Protein AF-D5A8R0-F1 (afdb_monomer_lite)

Organism: Picea sitchensis (NCBI:txid3332)

Foldseek 3Di:
DDPVVVVVVVVVVVVVVVVVVVVVVVVVVLLVPADCAPVNLNVVLAVDWAWDDDDQWIWIDRAQAFIWIDRPPDIWTQATFPHAPPRNQKTKGDQTPDDDVDHHAIEIEGEDADPDFHWDDKDCPDVNYIYTYTHDNSRDDPVVVVVVVVVVVVVVVVVVVVVVD

pLDDT: mean 92.34, std 8.01, range [51.12, 98.5]

Radius of gyration: 24.06 Å; chains: 1; bounding box: 74×45×72 Å

Sequence (165 aa):
MSDAAHVRKDYNDLSRKLSKMQSRISTLENKMKQDYGNEGEFYSFYDQCFEHKENKYIYKICPYKQASQVEGHSTTNLGRWDGFKDSYKIMEFSNGDRCWNGPDRSLKIRLRCGLKNEFDDVDEPSRCEYIASLLTPAFCREERLQELQKRLDSLNQEIQTHDEL

InterPro domains:
  IPR009011 Mannose-6-phosphate receptor binding domain superfamily [G3DSA:2.70.130.10] (42-140)
  IPR009011 Mannose-6-phosphate receptor binding domain superfamily [SSF50911] (47-140)
  IPR036607 Glucosidase 2 subunit beta-like [PF13015] (8-165)
  IPR039794 Glucosidase II beta subunit-like [PTHR12630] (6-164)
  IPR044865 MRH domain [PS51914] (47-142)

Secondary structure (DSSP, 8-state):
--HHHHHHHHHHHHHHHHHHHHHHHHHHHHHHTS---SSSTTGGGTT--EEEEETTEEEEEETTTEEEEEETTEEEEEEEEEEEETTTTEEEEES-SPPTTSPSPEEEEEEEE-SS-EEEEEEEEETTEEEEEEEEGGG--HHHHHHHHHHHHHHHHHHHHHHT-

Structure (mmCIF, N/CA/C/O backbone):
data_AF-D5A8R0-F1
#
_entry.id   AF-D5A8R0-F1
#
loop_
_atom_site.group_PDB
_atom_site.id
_atom_site.type_symbol
_atom_site.label_atom_id
_atom_site.label_alt_id
_atom_site.label_comp_id
_atom_site.label_asym_id
_atom_site.label_entity_id
_atom_site.label_seq_id
_atom_site.pdbx_PDB_ins_code
_atom_site.Cartn_x
_atom_site.Cartn_y
_atom_site.Cartn_z
_atom_site.occupancy
_atom_site.B_iso_or_equiv
_atom_site.auth_seq_id
_atom_site.auth_comp_id
_atom_site.auth_asym_id
_atom_site.auth_atom_id
_atom_site.pdbx_PDB_model_num
ATOM 1 N N . MET A 1 1 ? 26.514 -19.968 -42.572 1.00 56.34 1 MET A N 1
ATOM 2 C CA . MET A 1 1 ? 26.720 -18.742 -41.762 1.00 56.34 1 MET A CA 1
ATOM 3 C C . MET A 1 1 ? 28.110 -18.837 -41.149 1.00 56.34 1 MET A C 1
ATOM 5 O O . MET A 1 1 ? 28.483 -19.942 -40.798 1.00 56.34 1 MET A O 1
ATOM 9 N N . SER A 1 2 ? 28.889 -17.752 -41.093 1.00 73.62 2 SER A N 1
ATOM 10 C CA . SER A 1 2 ? 30.252 -17.769 -40.522 1.00 73.62 2 SER A CA 1
ATOM 11 C C . SER A 1 2 ? 30.218 -18.138 -39.032 1.00 73.62 2 SER A C 1
ATOM 13 O O . SER A 1 2 ? 29.352 -17.634 -38.316 1.00 73.62 2 SER A O 1
ATOM 15 N N . ASP A 1 3 ? 31.163 -18.953 -38.559 1.00 79.56 3 ASP A N 1
ATOM 16 C CA . ASP A 1 3 ? 31.300 -19.340 -37.142 1.00 79.56 3 ASP A CA 1
ATOM 17 C C . ASP A 1 3 ? 31.315 -18.123 -36.202 1.00 79.56 3 ASP A C 1
ATOM 19 O O . ASP A 1 3 ? 30.723 -18.140 -35.124 1.00 79.56 3 ASP A O 1
ATOM 23 N N . ALA A 1 4 ? 31.880 -16.999 -36.656 1.00 84.62 4 ALA A N 1
ATOM 24 C CA . ALA A 1 4 ? 31.889 -15.743 -35.910 1.00 84.62 4 ALA A CA 1
ATOM 25 C C . ALA A 1 4 ? 30.481 -15.149 -35.696 1.00 84.62 4 ALA A C 1
ATOM 27 O O . ALA A 1 4 ? 30.229 -14.503 -34.677 1.00 84.62 4 ALA A O 1
ATOM 28 N N . ALA A 1 5 ? 29.549 -15.358 -36.631 1.00 88.19 5 ALA A N 1
ATOM 29 C CA . ALA A 1 5 ? 28.160 -14.923 -36.481 1.00 88.19 5 ALA A CA 1
ATOM 30 C C . ALA A 1 5 ? 27.396 -15.800 -35.477 1.00 88.19 5 ALA A C 1
ATOM 32 O O . ALA A 1 5 ? 26.582 -15.277 -34.715 1.00 88.19 5 ALA A O 1
ATOM 33 N N . HIS A 1 6 ? 27.690 -17.104 -35.437 1.00 87.50 6 HIS A N 1
ATOM 34 C CA . HIS A 1 6 ? 27.113 -18.029 -34.460 1.00 87.50 6 HIS A CA 1
ATOM 35 C C . HIS A 1 6 ? 27.576 -17.689 -33.038 1.00 87.50 6 HIS A C 1
ATOM 37 O O . HIS A 1 6 ? 26.751 -17.462 -32.158 1.00 87.50 6 HIS A O 1
ATOM 43 N N . VAL A 1 7 ? 28.887 -17.519 -32.836 1.00 92.56 7 VAL A N 1
ATOM 44 C CA . VAL A 1 7 ? 29.467 -17.176 -31.525 1.00 92.56 7 VAL A CA 1
ATOM 45 C C . VAL A 1 7 ? 28.925 -15.848 -30.985 1.00 92.56 7 VAL A C 1
ATOM 47 O O . VAL A 1 7 ? 28.598 -15.743 -29.805 1.00 92.56 7 VAL A O 1
ATOM 50 N N . ARG A 1 8 ? 28.764 -14.824 -31.838 1.00 92.94 8 ARG A N 1
ATOM 51 C CA . ARG A 1 8 ? 28.160 -13.539 -31.430 1.00 92.94 8 ARG A CA 1
ATOM 52 C C . ARG A 1 8 ? 26.707 -13.692 -30.992 1.00 92.94 8 ARG A C 1
ATOM 54 O O . ARG A 1 8 ? 26.289 -13.037 -30.038 1.00 92.94 8 ARG A O 1
ATOM 61 N N . LYS A 1 9 ? 25.932 -14.525 -31.690 1.00 95.88 9 LYS A N 1
ATOM 62 C CA . LYS A 1 9 ? 24.540 -14.803 -31.327 1.00 95.88 9 LYS A CA 1
ATOM 63 C C . LYS A 1 9 ? 24.469 -15.487 -29.961 1.00 95.88 9 LYS A C 1
ATOM 65 O O . LYS A 1 9 ? 23.750 -14.996 -29.095 1.00 95.88 9 LYS A O 1
ATOM 70 N N . ASP A 1 10 ? 25.273 -16.525 -29.749 1.00 95.25 10 ASP A N 1
ATOM 71 C CA . ASP A 1 10 ? 25.312 -17.261 -28.480 1.00 95.25 10 ASP A CA 1
ATOM 72 C C . ASP A 1 10 ? 25.739 -16.366 -27.313 1.00 95.25 10 ASP A C 1
ATOM 74 O O . ASP A 1 10 ? 25.109 -16.382 -26.255 1.00 95.25 10 ASP A O 1
ATOM 78 N N . TYR A 1 11 ? 26.762 -15.529 -27.515 1.00 95.81 11 TYR A N 1
ATOM 79 C CA . TYR A 1 11 ? 27.189 -14.543 -26.522 1.00 95.81 11 TYR A CA 1
ATOM 80 C C . TYR A 1 11 ? 26.053 -13.584 -26.148 1.00 95.81 11 TYR A C 1
ATOM 82 O O . TYR A 1 11 ? 25.783 -13.373 -24.965 1.00 95.81 11 TYR A O 1
ATOM 90 N N . ASN A 1 12 ? 25.351 -13.031 -27.142 1.00 96.62 12 ASN A N 1
ATOM 91 C CA . ASN A 1 12 ? 24.230 -12.121 -26.903 1.00 96.62 12 ASN A CA 1
ATOM 92 C C . ASN A 1 12 ? 23.082 -12.813 -26.155 1.00 96.62 12 ASN A C 1
ATOM 94 O O . ASN A 1 12 ? 22.493 -12.225 -25.246 1.00 96.62 12 ASN A O 1
ATOM 98 N N . ASP A 1 13 ? 22.776 -14.063 -26.500 1.00 97.25 13 ASP A N 1
ATOM 99 C CA . ASP A 1 13 ? 21.721 -14.837 -25.847 1.00 97.25 13 ASP A CA 1
ATOM 100 C C . ASP A 1 13 ? 22.084 -15.187 -24.396 1.00 97.25 13 ASP A C 1
ATOM 102 O O . ASP A 1 13 ? 21.247 -15.047 -23.497 1.00 97.25 13 ASP A O 1
ATOM 106 N N . LEU A 1 14 ? 23.335 -15.573 -24.129 1.00 96.81 14 LEU A N 1
ATOM 107 C CA . LEU A 1 14 ? 23.838 -15.804 -22.771 1.00 96.81 14 LEU A CA 1
ATOM 108 C C . LEU A 1 14 ? 23.880 -14.511 -21.949 1.00 96.81 14 LEU A C 1
ATOM 110 O O . LEU A 1 14 ? 23.449 -14.514 -20.797 1.00 96.81 14 LEU A O 1
ATOM 114 N N . SER A 1 15 ? 24.310 -13.397 -22.542 1.00 97.19 15 SER A N 1
ATOM 115 C CA . SER A 1 15 ? 24.330 -12.083 -21.889 1.00 97.19 15 SER A CA 1
ATOM 116 C C . SER A 1 15 ? 22.922 -11.636 -21.471 1.00 97.19 15 SER A C 1
ATOM 118 O O . SER A 1 15 ? 22.706 -11.236 -20.324 1.00 97.19 15 SER A O 1
ATOM 120 N N . ARG A 1 16 ? 21.919 -11.812 -22.345 1.00 97.38 16 ARG A N 1
ATOM 121 C CA . ARG A 1 16 ? 20.503 -11.556 -22.018 1.00 97.38 16 ARG A CA 1
ATOM 122 C C . ARG A 1 16 ? 20.000 -12.444 -20.881 1.00 97.38 16 ARG A C 1
ATOM 124 O O . ARG A 1 16 ? 19.309 -11.958 -19.985 1.00 97.38 16 ARG A O 1
ATOM 131 N N . LYS A 1 17 ? 20.337 -13.740 -20.896 1.00 97.62 17 LYS A N 1
ATOM 132 C CA . LYS A 1 17 ? 19.970 -14.676 -19.817 1.00 97.62 17 LYS A CA 1
ATOM 133 C C . LYS A 1 17 ? 20.592 -14.262 -18.485 1.00 97.62 17 LYS A C 1
ATOM 135 O O . LYS A 1 17 ? 19.886 -14.255 -17.480 1.00 97.62 17 LYS A O 1
ATOM 140 N N . LEU A 1 18 ? 21.867 -13.879 -18.487 1.00 97.62 18 LEU A N 1
ATOM 141 C CA . LEU A 1 18 ? 22.588 -13.429 -17.299 1.00 97.62 18 LEU A CA 1
ATOM 142 C C . LEU A 1 18 ? 21.968 -12.152 -16.719 1.00 97.62 18 LEU A C 1
ATOM 144 O O . LEU A 1 18 ? 21.647 -12.125 -15.534 1.00 97.62 18 LEU A O 1
ATOM 148 N N . SER A 1 19 ? 21.680 -11.153 -17.558 1.00 97.19 19 SER A N 1
ATOM 149 C CA . SER A 1 19 ? 20.982 -9.930 -17.137 1.00 97.19 19 SER A CA 1
ATOM 150 C C . SER A 1 19 ? 19.606 -10.230 -16.523 1.00 97.19 19 SER A C 1
ATOM 152 O O . SER A 1 19 ? 19.253 -9.684 -15.477 1.00 97.19 19 SER A O 1
ATOM 154 N N . LYS A 1 20 ? 18.849 -11.173 -17.105 1.00 97.38 20 LYS A N 1
ATOM 155 C CA . LYS A 1 20 ? 17.555 -11.617 -16.559 1.00 97.38 20 LYS A CA 1
ATOM 156 C C . LYS A 1 20 ? 17.691 -12.358 -15.224 1.00 97.38 20 LYS A C 1
ATOM 158 O O . LYS A 1 20 ? 16.813 -12.249 -14.374 1.00 97.38 20 LYS A O 1
ATOM 163 N N . MET A 1 21 ? 18.745 -13.148 -15.030 1.00 97.31 21 MET A N 1
ATOM 164 C CA . MET A 1 21 ? 18.996 -13.812 -13.746 1.00 97.31 21 MET A CA 1
ATOM 165 C C . MET A 1 21 ? 19.391 -12.799 -12.671 1.00 97.31 21 MET A C 1
ATOM 167 O O . MET A 1 21 ? 18.845 -12.847 -11.574 1.00 97.31 21 MET A O 1
ATOM 171 N N . GLN A 1 22 ? 20.261 -11.845 -13.003 1.00 97.56 22 GLN A N 1
ATOM 172 C CA . GLN A 1 22 ? 20.664 -10.770 -12.095 1.00 97.56 22 GLN A CA 1
ATOM 173 C C . GLN A 1 22 ? 19.475 -9.909 -11.657 1.00 97.56 22 GLN A C 1
ATOM 175 O O . GLN A 1 22 ? 19.335 -9.625 -10.469 1.00 97.56 22 GLN A O 1
ATOM 180 N N . SER A 1 23 ? 18.571 -9.552 -12.578 1.00 96.25 23 SER A N 1
ATOM 181 C CA . SER A 1 23 ? 17.369 -8.794 -12.214 1.00 96.25 23 SER A CA 1
ATOM 182 C C . SER A 1 23 ? 16.448 -9.587 -11.286 1.00 96.25 23 SER A C 1
ATOM 184 O O . SER A 1 23 ? 15.966 -9.035 -10.302 1.00 96.25 23 SER A O 1
ATOM 186 N N . ARG A 1 24 ? 16.267 -10.894 -11.526 1.00 95.94 24 ARG A N 1
ATOM 187 C CA . ARG A 1 24 ? 15.483 -11.771 -10.636 1.00 95.94 24 ARG A CA 1
ATOM 188 C C . ARG A 1 24 ? 16.091 -11.888 -9.244 1.00 95.94 24 ARG A C 1
ATOM 190 O O . ARG A 1 24 ? 15.339 -11.851 -8.277 1.00 95.94 24 ARG A O 1
ATOM 197 N N . ILE A 1 25 ? 17.415 -12.023 -9.145 1.00 96.56 25 ILE A N 1
ATOM 198 C CA . ILE A 1 25 ? 18.119 -12.042 -7.855 1.00 96.56 25 ILE A CA 1
ATOM 199 C C . ILE A 1 25 ? 17.841 -10.738 -7.111 1.00 96.56 25 ILE A C 1
ATOM 201 O O . ILE A 1 25 ? 17.340 -10.781 -5.995 1.00 96.56 25 ILE A O 1
ATOM 205 N N . SER A 1 26 ? 18.037 -9.590 -7.765 1.00 95.06 26 SER A N 1
ATOM 206 C CA . SER A 1 26 ? 17.763 -8.283 -7.159 1.00 95.06 26 SER A CA 1
ATOM 207 C C . SER A 1 26 ? 16.303 -8.137 -6.705 1.00 95.06 26 SER A C 1
ATOM 209 O O . SER A 1 26 ? 16.040 -7.646 -5.609 1.00 95.06 26 SER A O 1
ATOM 211 N N . THR A 1 27 ? 15.336 -8.606 -7.501 1.00 92.19 27 THR A N 1
ATOM 212 C CA . THR A 1 27 ? 13.919 -8.609 -7.105 1.00 92.19 27 THR A CA 1
ATOM 213 C C . THR A 1 27 ? 13.670 -9.476 -5.869 1.00 92.19 27 THR A C 1
ATOM 215 O O . THR A 1 27 ? 12.979 -9.035 -4.954 1.00 92.19 27 THR A O 1
ATOM 218 N N . LEU A 1 28 ? 14.233 -10.687 -5.816 1.00 93.56 28 LEU A N 1
ATOM 219 C CA . LEU A 1 28 ? 14.075 -11.597 -4.676 1.00 93.56 28 LEU A CA 1
ATOM 220 C C . LEU A 1 28 ? 14.746 -11.056 -3.413 1.00 93.56 28 LEU A C 1
ATOM 222 O O . LEU A 1 28 ? 14.147 -11.097 -2.344 1.00 93.56 28 LEU A O 1
ATOM 226 N N . GLU A 1 29 ? 15.944 -10.491 -3.533 1.00 94.44 29 GLU A N 1
ATOM 227 C CA . GLU A 1 29 ? 16.624 -9.829 -2.420 1.00 94.44 29 GLU A CA 1
ATOM 228 C C . GLU A 1 29 ? 15.799 -8.657 -1.884 1.00 94.44 29 GLU A C 1
ATOM 230 O O . GLU A 1 29 ? 15.649 -8.509 -0.675 1.00 94.44 29 GLU A O 1
ATOM 235 N N . ASN A 1 30 ? 15.220 -7.838 -2.767 1.00 91.38 30 ASN A N 1
ATOM 236 C CA . ASN A 1 30 ? 14.361 -6.728 -2.355 1.00 91.38 30 ASN A CA 1
ATOM 237 C C . ASN A 1 30 ? 13.075 -7.210 -1.686 1.00 91.38 30 ASN A C 1
ATOM 239 O O . ASN A 1 30 ? 12.624 -6.569 -0.741 1.00 91.38 30 ASN A O 1
ATOM 243 N N . LYS A 1 31 ? 12.507 -8.330 -2.147 1.00 93.31 31 LYS A N 1
ATOM 244 C CA . LYS A 1 31 ? 11.373 -8.995 -1.499 1.00 93.31 31 LYS A CA 1
ATOM 245 C C . LYS A 1 31 ? 11.738 -9.419 -0.075 1.00 93.31 31 LYS A C 1
ATOM 247 O O . LYS A 1 31 ? 11.075 -9.020 0.867 1.00 93.31 31 LYS A O 1
ATOM 252 N N . MET A 1 32 ? 12.846 -10.134 0.102 1.00 92.12 32 MET A N 1
ATOM 253 C CA . MET A 1 32 ? 13.281 -10.617 1.421 1.00 92.12 32 MET A CA 1
ATOM 254 C C . MET A 1 32 ? 13.617 -9.503 2.422 1.00 92.12 32 MET A C 1
ATOM 256 O O . MET A 1 32 ? 13.599 -9.750 3.621 1.00 92.12 32 MET A O 1
ATOM 260 N N . LYS A 1 33 ? 13.941 -8.296 1.945 1.00 92.62 33 LYS A N 1
ATOM 261 C CA . LYS A 1 33 ? 14.256 -7.134 2.790 1.00 92.62 33 LYS A CA 1
ATOM 262 C C . LYS A 1 33 ? 13.028 -6.380 3.300 1.00 92.62 33 LYS A C 1
ATOM 264 O O . LYS A 1 33 ? 13.198 -5.487 4.125 1.00 92.62 33 LYS A O 1
ATOM 269 N N . GLN A 1 34 ? 11.834 -6.651 2.771 1.00 94.56 34 GLN A N 1
ATOM 270 C CA . GLN A 1 34 ? 10.643 -5.929 3.210 1.00 94.56 34 GLN A CA 1
ATOM 271 C C . GLN A 1 34 ? 10.214 -6.369 4.606 1.00 94.56 34 GLN A C 1
ATOM 273 O O . GLN A 1 34 ? 10.390 -7.518 5.002 1.00 94.56 34 GLN A O 1
ATOM 278 N N . ASP A 1 35 ? 9.600 -5.432 5.313 1.00 95.62 35 ASP A N 1
ATOM 279 C CA . ASP A 1 35 ? 8.913 -5.696 6.564 1.00 95.62 35 ASP A CA 1
ATOM 280 C C . ASP A 1 35 ? 7.529 -6.297 6.279 1.00 95.62 35 ASP A C 1
ATOM 282 O O . ASP A 1 35 ? 6.698 -5.689 5.600 1.00 95.62 35 ASP A O 1
ATOM 286 N N . TYR A 1 36 ? 7.286 -7.506 6.773 1.00 95.62 36 TYR A N 1
ATOM 287 C CA . TYR A 1 36 ? 6.033 -8.231 6.574 1.00 95.62 36 TYR A CA 1
ATOM 288 C C . TYR A 1 36 ? 5.190 -8.328 7.843 1.00 95.62 36 TYR A C 1
ATOM 290 O O . TYR A 1 36 ? 4.234 -9.101 7.863 1.00 95.62 36 TYR A O 1
ATOM 298 N N . GLY A 1 37 ? 5.502 -7.545 8.874 1.00 93.06 37 GLY A N 1
ATOM 299 C CA . GLY A 1 37 ? 4.951 -7.761 10.205 1.00 93.06 37 GLY A CA 1
ATOM 300 C C . GLY A 1 37 ? 5.814 -8.716 11.019 1.00 93.06 37 GLY A C 1
ATOM 301 O O . GLY A 1 37 ? 6.797 -9.279 10.528 1.00 93.06 37 GLY A O 1
ATOM 302 N N . ASN A 1 38 ? 5.449 -8.895 12.285 1.00 90.31 38 ASN A N 1
ATOM 303 C CA . ASN A 1 38 ? 6.265 -9.661 13.229 1.00 90.31 38 ASN A CA 1
ATOM 304 C C . ASN A 1 38 ? 6.326 -11.151 12.868 1.00 90.31 38 ASN A C 1
ATOM 306 O O . ASN A 1 38 ? 7.357 -11.792 13.070 1.00 90.31 38 ASN A O 1
ATOM 310 N N . GLU A 1 39 ? 5.234 -11.687 12.328 1.00 89.88 39 GLU A N 1
ATOM 311 C CA . GLU A 1 39 ? 5.090 -13.093 11.939 1.00 89.88 39 GLU A CA 1
ATOM 312 C C . GLU A 1 39 ? 4.924 -13.258 10.420 1.00 89.88 39 GLU A C 1
ATOM 314 O O . GLU A 1 39 ? 4.703 -14.361 9.919 1.00 89.88 39 GLU A O 1
ATOM 319 N N . GLY A 1 40 ? 5.066 -12.170 9.659 1.00 92.38 40 GLY A N 1
ATOM 320 C CA . GLY A 1 40 ? 4.885 -12.171 8.210 1.00 92.38 40 GLY A CA 1
ATOM 321 C C . GLY A 1 40 ? 3.424 -12.050 7.767 1.00 92.38 40 GLY A C 1
ATOM 322 O O . GLY A 1 40 ? 3.106 -12.351 6.614 1.00 92.38 40 GLY A O 1
ATOM 323 N N . GLU A 1 41 ? 2.531 -11.603 8.648 1.00 90.81 41 GLU A N 1
ATOM 324 C CA . GLU A 1 41 ? 1.090 -11.467 8.421 1.00 90.81 41 GLU A CA 1
ATOM 325 C C . GLU A 1 41 ? 0.737 -10.581 7.206 1.00 90.81 41 GLU A C 1
ATOM 327 O O . GLU A 1 41 ? -0.259 -10.823 6.514 1.00 90.81 41 GLU A O 1
ATOM 332 N N . PHE A 1 42 ? 1.596 -9.617 6.860 1.00 94.69 42 PHE A N 1
ATOM 333 C CA . PHE A 1 42 ? 1.424 -8.719 5.712 1.00 94.69 42 PHE A CA 1
ATOM 334 C C . PHE A 1 42 ? 2.136 -9.190 4.442 1.00 94.69 42 PHE A C 1
ATOM 336 O O . PHE A 1 42 ? 2.080 -8.514 3.413 1.00 94.69 42 PHE A O 1
ATOM 343 N N . TYR A 1 43 ? 2.751 -10.377 4.443 1.00 93.69 43 TYR A N 1
ATOM 344 C CA . TYR A 1 43 ? 3.366 -10.951 3.241 1.00 93.69 43 TYR A CA 1
ATOM 345 C C . TYR A 1 43 ? 2.385 -11.051 2.065 1.00 93.69 43 TYR A C 1
ATOM 347 O O . TYR A 1 43 ? 2.770 -10.852 0.911 1.00 93.69 43 TYR A O 1
ATOM 355 N N . SER A 1 44 ? 1.101 -11.286 2.359 1.00 91.88 44 SER A N 1
ATOM 356 C CA . SER A 1 44 ? 0.028 -11.342 1.358 1.00 91.88 44 SER A CA 1
ATOM 357 C C . SER A 1 44 ? -0.162 -10.039 0.572 1.00 91.88 44 SER A C 1
ATOM 359 O O . SER A 1 44 ? -0.746 -10.068 -0.507 1.00 91.88 44 SER A O 1
ATOM 361 N N . PHE A 1 45 ? 0.345 -8.906 1.067 1.00 95.12 45 PHE A N 1
ATOM 362 C CA . PHE A 1 45 ? 0.266 -7.617 0.380 1.00 95.12 45 PHE A CA 1
ATOM 363 C C . PHE A 1 45 ? 1.352 -7.439 -0.680 1.00 95.12 45 PHE A C 1
ATOM 365 O O . PHE A 1 45 ? 1.240 -6.565 -1.541 1.00 95.12 45 PHE A O 1
ATOM 372 N N . TYR A 1 46 ? 2.411 -8.251 -0.646 1.00 93.94 46 TYR A N 1
ATOM 373 C CA . TYR A 1 46 ? 3.488 -8.138 -1.617 1.00 93.94 46 TYR A CA 1
ATOM 374 C C . TYR A 1 46 ? 2.987 -8.445 -3.031 1.00 93.94 46 TYR A C 1
ATOM 376 O O . TYR A 1 46 ? 2.338 -9.461 -3.270 1.00 93.94 46 TYR A O 1
ATOM 384 N N . ASP A 1 47 ? 3.316 -7.566 -3.980 1.00 91.25 47 ASP A N 1
ATOM 385 C CA . ASP A 1 47 ? 2.832 -7.610 -5.368 1.00 91.25 47 ASP A CA 1
ATOM 386 C C . ASP A 1 47 ? 1.303 -7.533 -5.543 1.00 91.25 47 ASP A C 1
ATOM 388 O O . ASP A 1 47 ? 0.816 -7.690 -6.663 1.00 91.25 47 ASP A O 1
ATOM 392 N N . GLN A 1 48 ? 0.545 -7.232 -4.487 1.00 95.06 48 GLN A N 1
ATOM 393 C CA . GLN A 1 48 ? -0.879 -6.921 -4.584 1.00 95.06 48 GLN A CA 1
ATOM 394 C C . GLN A 1 48 ? -1.095 -5.410 -4.676 1.00 95.06 48 GLN A C 1
ATOM 396 O O . GLN A 1 48 ? -0.314 -4.612 -4.153 1.00 95.06 48 GLN A O 1
ATOM 401 N N . CYS A 1 49 ? -2.170 -5.019 -5.354 1.00 96.56 49 CYS A N 1
ATOM 402 C CA . CYS A 1 49 ? -2.651 -3.647 -5.356 1.00 96.56 49 CYS A CA 1
ATOM 403 C C . CYS A 1 49 ? -4.152 -3.644 -5.083 1.00 96.56 49 CYS A C 1
ATOM 405 O O . CYS A 1 49 ? -4.880 -4.466 -5.636 1.00 96.56 49 CYS A O 1
ATOM 407 N N . PHE A 1 50 ? -4.594 -2.694 -4.271 1.00 96.00 50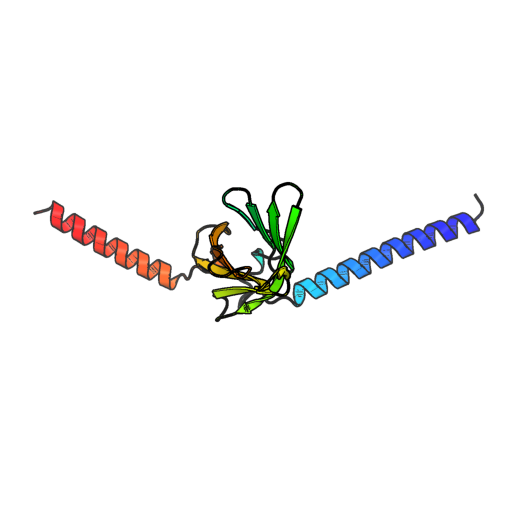 PHE A N 1
ATOM 408 C CA . PHE A 1 50 ? -5.990 -2.510 -3.901 1.00 96.00 50 PHE A CA 1
ATOM 409 C C . PHE A 1 50 ? -6.492 -1.216 -4.521 1.00 96.00 50 PHE A C 1
ATOM 411 O O . PHE A 1 50 ? -5.785 -0.205 -4.499 1.00 96.00 50 PHE A O 1
ATOM 418 N N . GLU A 1 51 ? -7.685 -1.262 -5.102 1.00 96.06 51 GLU A N 1
ATOM 419 C CA . GLU A 1 51 ? -8.279 -0.130 -5.800 1.00 96.06 51 GLU A CA 1
ATOM 420 C C . GLU A 1 51 ? -9.628 0.218 -5.183 1.00 96.06 51 GLU A C 1
ATOM 422 O O . GLU A 1 51 ? -10.428 -0.673 -4.910 1.00 96.06 51 GLU A O 1
ATOM 427 N N . HIS A 1 52 ? -9.872 1.512 -5.000 1.00 95.31 52 HIS A N 1
ATOM 428 C CA . HIS A 1 52 ? -11.160 2.048 -4.574 1.00 95.31 52 HIS A CA 1
ATOM 429 C C . HIS A 1 52 ? -11.541 3.213 -5.472 1.00 95.31 52 HIS A C 1
ATOM 431 O O . HIS A 1 52 ? -10.708 4.066 -5.797 1.00 95.31 52 HIS A O 1
ATOM 437 N N . LYS A 1 53 ? -12.801 3.242 -5.899 1.00 94.75 53 LYS A N 1
ATOM 438 C CA . LYS A 1 53 ? -13.322 4.314 -6.743 1.00 94.75 53 LYS A CA 1
ATOM 439 C C . LYS A 1 53 ? -14.193 5.233 -5.902 1.00 94.75 53 LYS A C 1
ATOM 441 O O . LYS A 1 53 ? -15.252 4.826 -5.446 1.00 94.75 53 LYS A O 1
ATOM 446 N N . GLU A 1 54 ? -13.790 6.494 -5.828 1.00 92.56 54 GLU A N 1
ATOM 447 C CA . GLU A 1 54 ? -14.512 7.548 -5.122 1.00 92.56 54 GLU A CA 1
ATOM 448 C C . GLU A 1 54 ? -14.789 8.689 -6.110 1.00 92.56 54 GLU A C 1
ATOM 450 O O . GLU A 1 54 ? -13.873 9.323 -6.649 1.00 92.56 54 GLU A O 1
ATOM 455 N N . ASN A 1 55 ? -16.066 8.956 -6.392 1.00 90.69 55 ASN A N 1
ATOM 456 C CA . ASN A 1 55 ? -16.492 9.927 -7.405 1.00 90.69 55 ASN A CA 1
ATOM 457 C C . ASN A 1 55 ? -15.850 9.668 -8.792 1.00 90.69 55 ASN A C 1
ATOM 459 O O . ASN A 1 55 ? -16.122 8.656 -9.446 1.00 90.69 55 ASN A O 1
ATOM 463 N N . LYS A 1 56 ? -15.013 10.601 -9.265 1.00 92.62 56 LYS A N 1
ATOM 464 C CA . LYS A 1 56 ? -14.291 10.529 -10.549 1.00 92.62 56 LYS A CA 1
ATOM 465 C C . LYS A 1 56 ? -12.870 9.965 -10.429 1.00 92.62 56 LYS A C 1
ATOM 467 O O . LYS A 1 56 ? -12.206 9.799 -11.451 1.00 92.62 56 LYS A O 1
ATOM 472 N N . TYR A 1 57 ? -12.417 9.679 -9.210 1.00 95.25 57 TYR A N 1
ATOM 473 C CA . TYR A 1 57 ? -11.058 9.247 -8.914 1.00 95.25 57 TYR A CA 1
ATOM 474 C C . TYR A 1 57 ? -11.004 7.747 -8.626 1.00 95.25 57 TYR A C 1
ATOM 476 O O . TYR A 1 57 ? -11.873 7.201 -7.947 1.00 95.25 57 TYR A O 1
ATOM 484 N N . ILE A 1 58 ? -9.962 7.083 -9.123 1.00 96.69 58 ILE A N 1
ATOM 485 C CA . ILE A 1 58 ? -9.609 5.712 -8.741 1.00 96.69 58 ILE A CA 1
ATOM 486 C C . ILE A 1 58 ? -8.316 5.782 -7.942 1.00 96.69 58 ILE A C 1
ATOM 488 O O . ILE A 1 58 ? -7.265 6.147 -8.471 1.00 96.69 58 ILE A O 1
ATOM 492 N N . TYR A 1 59 ? -8.397 5.441 -6.666 1.00 96.94 59 TYR A N 1
ATOM 493 C CA . TYR A 1 59 ? -7.244 5.341 -5.791 1.00 96.94 59 TYR A CA 1
ATOM 494 C C . TYR A 1 59 ? -6.692 3.932 -5.875 1.00 96.94 59 TYR A C 1
ATOM 496 O O . TYR A 1 59 ? -7.431 2.965 -5.743 1.00 96.94 59 TYR A O 1
ATOM 504 N N . LYS A 1 60 ? -5.386 3.819 -6.084 1.00 97.25 60 LYS A N 1
ATOM 505 C CA . LYS A 1 60 ? -4.676 2.551 -6.190 1.00 97.25 60 LYS A CA 1
ATOM 506 C C . LYS A 1 60 ? -3.527 2.531 -5.204 1.00 97.25 60 LYS A C 1
ATOM 508 O O . LYS A 1 60 ? -2.626 3.364 -5.293 1.00 97.25 60 LYS A O 1
ATOM 513 N N . ILE A 1 61 ? -3.536 1.556 -4.306 1.00 97.12 61 ILE A N 1
ATOM 514 C CA . ILE A 1 61 ? -2.503 1.354 -3.292 1.00 97.12 61 ILE A CA 1
ATOM 515 C C . ILE A 1 61 ? -1.780 0.055 -3.609 1.00 97.12 61 ILE A C 1
ATOM 517 O O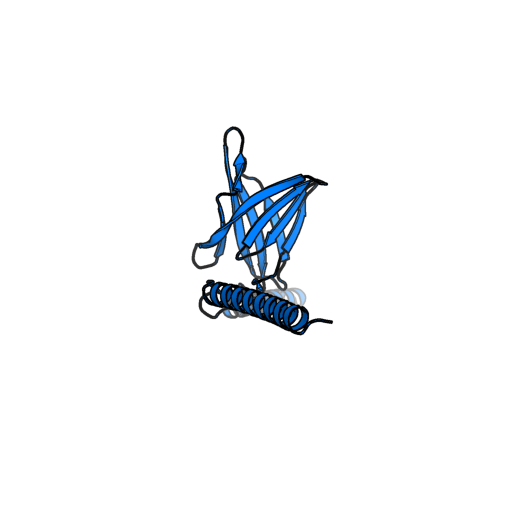 . ILE A 1 61 ? -2.401 -1.002 -3.624 1.00 97.12 61 ILE A O 1
ATOM 521 N N . CYS A 1 62 ? -0.470 0.119 -3.819 1.00 97.31 62 CYS A N 1
ATOM 522 C CA . CYS A 1 62 ? 0.381 -1.057 -3.952 1.00 97.31 62 CYS A CA 1
ATOM 523 C C . CYS A 1 62 ? 1.411 -1.043 -2.808 1.00 97.31 62 CYS A C 1
ATOM 525 O O . CYS A 1 62 ? 2.421 -0.332 -2.921 1.00 97.31 62 CYS A O 1
ATOM 527 N N . PRO A 1 63 ? 1.179 -1.780 -1.703 1.00 96.88 63 PRO A N 1
ATOM 528 C CA . PRO A 1 63 ? 2.142 -1.890 -0.609 1.00 96.88 63 PRO A CA 1
ATOM 529 C C . PRO A 1 63 ? 3.532 -2.293 -1.114 1.00 96.88 63 PRO A C 1
ATOM 531 O O . PRO A 1 63 ? 3.666 -2.977 -2.132 1.00 96.88 63 PRO A O 1
ATOM 534 N N . TYR A 1 64 ? 4.580 -1.818 -0.437 1.00 96.44 64 TYR A N 1
ATOM 535 C CA . TYR A 1 64 ? 5.988 -1.991 -0.844 1.00 96.44 64 TYR A CA 1
ATOM 536 C C . TYR A 1 64 ? 6.382 -1.327 -2.173 1.00 96.44 64 TYR A C 1
ATOM 538 O O . TYR A 1 64 ? 7.500 -1.513 -2.655 1.00 96.44 64 TYR A O 1
ATOM 546 N N . LYS A 1 65 ? 5.475 -0.558 -2.789 1.00 96.44 65 LYS A N 1
ATOM 547 C CA . LYS A 1 65 ? 5.717 0.185 -4.031 1.00 96.44 65 LYS A CA 1
ATOM 548 C C . LYS A 1 65 ? 5.281 1.639 -3.872 1.00 96.44 65 LYS A C 1
ATOM 550 O O . LYS A 1 65 ? 6.060 2.465 -3.404 1.00 96.44 65 LYS A O 1
ATOM 555 N N . GLN A 1 66 ? 4.057 1.963 -4.270 1.00 97.69 66 GLN A N 1
ATOM 556 C CA . GLN A 1 66 ? 3.546 3.330 -4.297 1.00 97.69 66 GLN A CA 1
ATOM 557 C C . GLN A 1 66 ? 2.019 3.355 -4.231 1.00 97.69 66 GLN A C 1
ATOM 559 O O . GLN A 1 66 ? 1.359 2.348 -4.506 1.00 97.69 66 GLN A O 1
ATOM 564 N N . ALA A 1 67 ? 1.479 4.528 -3.930 1.00 98.12 67 ALA A N 1
ATOM 565 C CA . ALA A 1 67 ? 0.064 4.836 -4.028 1.00 98.12 67 ALA A CA 1
ATOM 566 C C . ALA A 1 67 ? -0.179 5.910 -5.094 1.00 98.12 67 ALA A C 1
ATOM 568 O O . ALA A 1 67 ? 0.648 6.793 -5.316 1.00 98.12 67 ALA A O 1
ATOM 569 N N . SER A 1 68 ? -1.321 5.844 -5.767 1.00 97.62 68 SER A N 1
ATOM 570 C CA . SER A 1 68 ? -1.666 6.771 -6.845 1.00 97.62 68 SER A CA 1
ATOM 571 C C . SER A 1 68 ? -3.159 7.052 -6.902 1.00 97.62 68 SER A C 1
ATOM 573 O O . SER A 1 68 ? -3.967 6.211 -6.520 1.00 97.62 68 SER A O 1
ATOM 575 N N . GLN A 1 69 ? -3.503 8.219 -7.427 1.00 96.69 69 GLN A N 1
ATOM 576 C CA . GLN A 1 69 ? -4.858 8.632 -7.759 1.00 96.69 69 GLN A CA 1
ATOM 577 C C . GLN A 1 69 ? -4.945 8.794 -9.276 1.00 96.69 69 GLN A C 1
ATOM 579 O O . GLN A 1 69 ? -4.132 9.497 -9.872 1.00 96.69 69 GLN A O 1
ATOM 584 N N . VAL A 1 70 ? -5.925 8.154 -9.903 1.00 96.81 70 VAL A N 1
ATOM 585 C CA . VAL A 1 70 ? -6.144 8.208 -11.351 1.00 96.81 70 VAL A CA 1
ATOM 586 C C . VAL A 1 70 ? -7.447 8.946 -11.645 1.00 96.81 70 VAL A C 1
ATOM 588 O O . VAL A 1 70 ? -8.489 8.624 -11.076 1.00 96.81 70 VAL A O 1
ATOM 591 N N . GLU A 1 71 ? -7.393 9.915 -12.556 1.00 95.88 71 GLU A N 1
ATOM 592 C CA . GLU A 1 71 ? -8.537 10.651 -13.103 1.00 95.88 71 GLU A CA 1
ATOM 593 C C . GLU A 1 71 ? -8.515 10.532 -14.635 1.00 95.88 71 GLU A C 1
ATOM 595 O O . GLU A 1 71 ? -7.777 11.238 -15.329 1.00 95.88 71 GLU A O 1
ATOM 600 N N . GLY A 1 72 ? -9.296 9.599 -15.187 1.00 92.75 72 GLY A N 1
ATOM 601 C CA . GLY A 1 72 ? -9.282 9.307 -16.624 1.00 92.75 72 GLY A CA 1
ATOM 602 C C . GLY A 1 72 ? -7.909 8.813 -17.097 1.00 92.75 72 GLY A C 1
ATOM 603 O O . GLY A 1 72 ? -7.521 7.688 -16.797 1.00 92.75 72 GLY A O 1
ATOM 604 N N . HIS A 1 73 ? -7.179 9.651 -17.840 1.00 92.38 73 HIS A N 1
ATOM 605 C CA . HIS A 1 73 ? -5.817 9.363 -18.320 1.00 92.38 73 HIS A CA 1
ATOM 606 C C . HIS A 1 73 ? -4.710 10.012 -17.474 1.00 92.38 73 HIS A C 1
ATOM 608 O O . HIS A 1 73 ? -3.531 9.766 -17.728 1.00 92.38 73 HIS A O 1
ATOM 614 N N . SER A 1 74 ? -5.071 10.857 -16.504 1.00 95.31 74 SER A N 1
ATOM 615 C CA . SER A 1 74 ? -4.116 11.512 -15.613 1.00 95.31 74 SER A CA 1
ATOM 616 C C . SER A 1 74 ? -3.871 10.648 -14.382 1.00 95.31 74 SER A C 1
ATOM 618 O O . SER A 1 74 ? -4.823 10.190 -13.753 1.00 95.31 74 SER A O 1
ATOM 620 N N . THR A 1 75 ? -2.605 10.466 -14.013 1.00 96.62 75 THR A N 1
ATOM 621 C CA . THR A 1 75 ? -2.205 9.749 -12.798 1.00 96.62 75 THR A CA 1
ATOM 622 C C . THR A 1 75 ? -1.385 10.680 -11.925 1.00 96.62 75 THR A C 1
ATOM 624 O O . THR A 1 75 ? -0.356 11.187 -12.364 1.00 96.62 75 THR A O 1
ATOM 627 N N . THR A 1 76 ? -1.824 10.853 -10.686 1.00 96.50 76 THR A N 1
ATOM 628 C CA . THR A 1 76 ? -1.128 11.599 -9.639 1.00 96.50 76 THR A CA 1
ATOM 629 C C . THR A 1 76 ? -0.512 10.610 -8.657 1.00 96.50 76 THR A C 1
ATOM 631 O O . THR A 1 76 ? -1.198 9.722 -8.144 1.00 96.50 76 THR A O 1
ATOM 634 N N . ASN A 1 77 ? 0.775 10.750 -8.364 1.00 97.88 77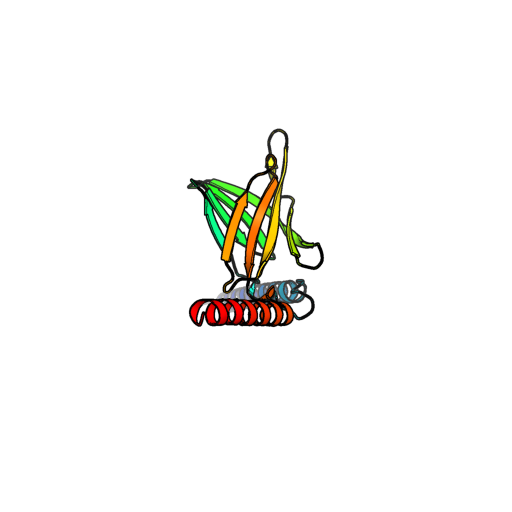 ASN A N 1
ATOM 635 C CA . ASN A 1 77 ? 1.449 9.965 -7.338 1.00 97.88 77 ASN A CA 1
ATOM 636 C C . ASN A 1 77 ? 1.107 10.515 -5.946 1.00 97.88 77 ASN A C 1
ATOM 638 O O . ASN A 1 77 ? 1.350 11.688 -5.658 1.00 97.88 77 ASN A O 1
ATOM 642 N N . LEU A 1 78 ? 0.559 9.664 -5.080 1.00 97.69 78 LEU A N 1
ATOM 643 C CA . LEU A 1 78 ? 0.219 10.017 -3.699 1.00 97.69 78 LEU A CA 1
ATOM 644 C C . LEU A 1 78 ? 1.333 9.681 -2.706 1.00 97.69 78 LEU A C 1
ATOM 646 O O . LEU A 1 78 ? 1.223 10.034 -1.539 1.00 97.69 78 LEU A O 1
ATOM 650 N N . GLY A 1 79 ? 2.388 9.003 -3.152 1.00 98.06 79 GLY A N 1
ATOM 651 C CA . GLY A 1 79 ? 3.550 8.692 -2.336 1.00 98.06 79 GLY A CA 1
ATOM 652 C C . GLY A 1 79 ? 4.147 7.329 -2.654 1.00 98.06 79 GLY A C 1
ATOM 653 O O . GLY A 1 79 ? 3.487 6.414 -3.153 1.00 98.06 79 GLY A O 1
ATOM 654 N N . ARG A 1 80 ? 5.426 7.182 -2.328 1.00 98.06 80 ARG A N 1
ATOM 655 C CA . ARG A 1 80 ? 6.143 5.905 -2.320 1.00 98.06 80 ARG A CA 1
ATOM 656 C C . ARG A 1 80 ? 6.025 5.264 -0.948 1.00 98.06 80 ARG A C 1
ATOM 658 O O . ARG A 1 80 ? 5.875 5.963 0.046 1.00 98.06 80 ARG A O 1
ATOM 665 N N . TRP A 1 81 ? 6.111 3.941 -0.911 1.00 97.62 81 TRP A N 1
ATOM 666 C CA . TRP A 1 81 ? 6.101 3.171 0.328 1.00 97.62 81 TRP A CA 1
ATOM 667 C C . TRP A 1 81 ? 7.167 3.661 1.320 1.00 97.62 81 TRP A C 1
ATOM 669 O O . TRP A 1 81 ? 8.353 3.673 0.987 1.00 97.62 81 TRP A O 1
ATOM 679 N N . ASP A 1 82 ? 6.733 4.014 2.531 1.00 97.50 82 ASP A N 1
ATOM 680 C CA . ASP A 1 82 ? 7.566 4.511 3.642 1.00 97.50 82 ASP A CA 1
ATOM 681 C C . ASP A 1 82 ? 7.500 3.593 4.886 1.00 97.50 82 ASP A C 1
ATOM 683 O O . ASP A 1 82 ? 7.963 3.912 5.987 1.00 97.50 82 ASP A O 1
ATOM 687 N N . GLY A 1 83 ? 6.917 2.405 4.706 1.00 96.94 83 GLY A N 1
ATOM 688 C CA . GLY A 1 83 ? 6.834 1.370 5.727 1.00 96.94 83 GLY A CA 1
ATOM 689 C C . GLY A 1 83 ? 5.604 1.455 6.625 1.00 96.94 83 GLY A C 1
ATOM 690 O O . GLY A 1 83 ? 4.688 2.261 6.441 1.00 96.94 83 GLY A O 1
ATOM 691 N N . PHE A 1 84 ? 5.601 0.574 7.620 1.00 96.81 84 PHE A N 1
ATOM 692 C CA . PHE A 1 84 ? 4.585 0.530 8.659 1.00 96.81 84 PHE A CA 1
ATOM 693 C C . PHE A 1 84 ? 4.914 1.490 9.809 1.00 96.81 84 PHE A C 1
ATOM 695 O O . PHE A 1 84 ? 6.077 1.671 10.174 1.00 96.81 84 PHE A O 1
ATOM 702 N N . LYS A 1 85 ? 3.878 2.081 10.411 1.00 96.94 85 LYS A N 1
ATOM 703 C CA . LYS A 1 85 ? 3.937 2.960 11.590 1.00 96.94 85 LYS A CA 1
ATOM 704 C C . LYS A 1 85 ? 2.875 2.551 12.615 1.00 96.94 85 LYS A C 1
ATOM 706 O O . LYS A 1 85 ? 1.961 1.786 12.306 1.00 96.94 85 LYS A O 1
ATOM 711 N N . ASP A 1 86 ? 3.002 3.084 13.835 1.00 94.69 86 ASP A N 1
ATOM 712 C CA . ASP A 1 86 ? 2.084 2.836 14.964 1.00 94.69 86 ASP A CA 1
ATOM 713 C C . ASP A 1 86 ? 1.799 1.335 15.159 1.00 94.69 86 ASP A C 1
ATOM 715 O O . ASP A 1 86 ? 0.657 0.878 15.107 1.00 94.69 86 ASP A O 1
ATOM 719 N N . SER A 1 87 ? 2.872 0.550 15.315 1.00 91.75 87 SER A N 1
ATOM 720 C CA . SER A 1 87 ? 2.807 -0.905 15.510 1.00 91.75 87 SER A CA 1
ATOM 721 C C . SER A 1 87 ? 1.942 -1.609 14.456 1.00 91.75 87 SER A C 1
ATOM 723 O O . SER A 1 87 ? 1.007 -2.334 14.793 1.00 91.75 87 SER A O 1
ATOM 725 N N . TYR A 1 88 ? 2.239 -1.349 13.180 1.00 94.06 88 TYR A N 1
ATOM 726 C CA . TYR A 1 88 ? 1.544 -1.902 12.012 1.00 94.06 88 TYR A CA 1
ATOM 727 C C . TYR A 1 88 ? 0.079 -1.483 11.840 1.00 94.06 88 TYR A C 1
ATOM 729 O O . TYR A 1 88 ? -0.621 -2.032 10.995 1.00 94.06 88 TYR A O 1
ATOM 737 N N . LYS A 1 89 ? -0.411 -0.484 12.581 1.00 94.56 89 LYS A N 1
ATOM 738 C CA . LYS A 1 89 ? -1.758 0.068 12.348 1.00 94.56 89 LYS A CA 1
ATOM 739 C C . LYS A 1 89 ? -1.826 0.950 11.111 1.00 94.56 89 LYS A C 1
ATOM 741 O O . LYS A 1 89 ? -2.916 1.156 10.581 1.00 94.56 89 LYS A O 1
ATOM 746 N N . ILE A 1 90 ? -0.698 1.526 10.696 1.00 97.00 90 ILE A N 1
ATOM 747 C CA . ILE A 1 90 ? -0.648 2.492 9.602 1.00 97.00 90 ILE A CA 1
ATOM 748 C C . ILE A 1 90 ? 0.382 2.044 8.568 1.00 97.00 90 ILE A C 1
ATOM 750 O O . ILE A 1 90 ? 1.534 1.805 8.920 1.00 97.00 90 ILE A O 1
ATOM 754 N N . MET A 1 91 ? -0.012 1.978 7.296 1.00 97.56 91 MET A N 1
ATOM 755 C CA . MET A 1 91 ? 0.931 1.995 6.173 1.00 97.56 91 MET A CA 1
ATOM 756 C C . MET A 1 91 ? 1.099 3.431 5.695 1.00 97.56 91 MET A C 1
ATOM 758 O O . MET A 1 91 ? 0.106 4.106 5.411 1.00 97.56 91 MET A O 1
ATOM 762 N N . GLU A 1 92 ? 2.338 3.897 5.598 1.00 98.38 92 GLU A N 1
ATOM 763 C CA . GLU A 1 92 ? 2.638 5.262 5.179 1.00 98.38 92 GLU A CA 1
ATOM 764 C C . GLU A 1 92 ? 3.193 5.294 3.754 1.00 98.38 92 GLU A C 1
ATOM 766 O O . GLU A 1 92 ? 4.051 4.494 3.370 1.00 98.38 92 GLU A O 1
ATOM 771 N N . PHE A 1 93 ? 2.678 6.234 2.965 1.00 98.50 93 PHE A N 1
ATOM 772 C CA . PHE A 1 93 ? 3.175 6.576 1.645 1.00 98.50 93 PHE A CA 1
ATOM 773 C C . PHE A 1 93 ? 3.507 8.065 1.627 1.00 98.50 93 PHE A C 1
ATOM 775 O O . PHE A 1 93 ? 2.643 8.905 1.881 1.00 98.50 93 PHE A O 1
ATOM 782 N N . SER A 1 94 ? 4.757 8.398 1.326 1.00 98.12 94 SER A N 1
ATOM 783 C CA . SER A 1 94 ? 5.282 9.763 1.407 1.00 98.12 94 SER A CA 1
ATOM 784 C C . SER A 1 94 ? 6.022 10.154 0.127 1.00 98.12 94 SER A C 1
ATOM 786 O O . SER A 1 94 ? 6.279 9.316 -0.741 1.00 98.12 94 SER A O 1
ATOM 788 N N . ASN A 1 95 ? 6.374 11.435 -0.012 1.00 97.12 95 ASN A N 1
ATOM 789 C CA . ASN A 1 95 ? 7.121 11.956 -1.166 1.00 97.12 95 ASN A CA 1
ATOM 790 C C . ASN A 1 95 ? 6.407 11.712 -2.515 1.00 97.12 95 ASN A C 1
ATOM 792 O O . ASN A 1 95 ? 7.008 11.222 -3.478 1.00 97.12 95 ASN A O 1
ATOM 796 N N . GLY A 1 96 ? 5.101 11.988 -2.562 1.00 97.62 96 GLY A N 1
ATOM 797 C CA . GLY A 1 96 ? 4.301 11.979 -3.785 1.00 97.62 96 GLY A CA 1
ATOM 798 C C . GLY A 1 96 ? 4.527 13.219 -4.652 1.00 97.62 96 GLY A C 1
ATOM 799 O O . GLY A 1 96 ? 5.468 13.986 -4.457 1.00 97.62 96 GLY A O 1
ATOM 800 N N . ASP A 1 97 ? 3.645 13.430 -5.627 1.00 97.50 97 ASP A N 1
ATOM 801 C CA . ASP A 1 97 ? 3.755 14.571 -6.535 1.00 97.50 97 ASP A CA 1
ATOM 802 C C . ASP A 1 97 ? 3.570 15.895 -5.792 1.00 97.50 97 ASP A C 1
ATOM 804 O O . ASP A 1 97 ? 2.674 16.042 -4.949 1.00 97.50 97 ASP A O 1
ATOM 808 N N . ARG A 1 98 ? 4.363 16.898 -6.181 1.00 96.31 98 ARG A N 1
ATOM 809 C CA . ARG A 1 98 ? 4.332 18.234 -5.582 1.00 96.31 98 ARG A CA 1
ATOM 810 C C . ARG A 1 98 ? 2.941 18.857 -5.671 1.00 96.31 98 ARG A C 1
ATOM 812 O O . ARG A 1 98 ? 2.323 18.917 -6.740 1.00 96.31 98 ARG A O 1
ATOM 819 N N . CYS A 1 99 ? 2.453 19.352 -4.541 1.00 93.44 99 CYS A N 1
ATOM 820 C CA . CYS A 1 99 ? 1.180 20.049 -4.445 1.00 93.44 99 CYS A CA 1
ATOM 821 C C . CYS A 1 99 ? 1.376 21.565 -4.513 1.00 93.44 99 CYS A C 1
ATOM 823 O O . CYS A 1 99 ? 2.305 22.119 -3.923 1.00 93.44 99 CYS A O 1
ATOM 825 N N . TRP A 1 100 ? 0.491 22.269 -5.219 1.00 89.88 100 TRP A N 1
ATOM 826 C CA . TRP A 1 100 ? 0.510 23.729 -5.212 1.00 89.88 100 TRP A CA 1
ATOM 827 C C . TRP A 1 100 ? -0.037 24.256 -3.881 1.00 89.88 100 TRP A C 1
ATOM 829 O O . TRP A 1 100 ? -1.166 23.937 -3.505 1.00 89.88 100 TRP A O 1
ATOM 839 N N . ASN A 1 101 ? 0.740 25.090 -3.182 1.00 89.31 101 ASN A N 1
ATOM 840 C CA . ASN A 1 101 ? 0.396 25.614 -1.853 1.00 89.31 101 ASN A CA 1
ATOM 841 C C . ASN A 1 101 ? 0.047 24.509 -0.836 1.00 89.31 101 ASN A C 1
ATOM 843 O O . ASN A 1 101 ? -0.918 24.642 -0.082 1.00 89.31 101 ASN A O 1
ATOM 847 N N . GLY A 1 102 ? 0.807 23.416 -0.849 1.00 89.94 102 GLY A N 1
ATOM 848 C CA . GLY A 1 102 ? 0.686 22.305 0.090 1.00 89.94 102 GLY A CA 1
ATOM 849 C C . GLY A 1 102 ? 1.998 21.521 0.177 1.00 89.94 102 GLY A C 1
ATOM 850 O O . GLY A 1 102 ? 2.937 21.829 -0.567 1.00 89.94 102 GLY A O 1
ATOM 851 N N . PRO A 1 103 ? 2.080 20.532 1.078 1.00 94.69 103 PRO A N 1
ATOM 852 C CA . PRO A 1 103 ? 3.207 19.609 1.118 1.00 94.69 103 PRO A CA 1
ATOM 853 C C . PRO A 1 103 ? 3.223 18.712 -0.128 1.00 94.69 103 PRO A C 1
ATOM 855 O O . PRO A 1 103 ? 2.267 18.675 -0.907 1.00 94.69 103 PRO A O 1
ATOM 858 N N . ASP A 1 104 ? 4.305 17.961 -0.316 1.00 96.75 104 ASP A N 1
ATOM 859 C CA . ASP A 1 104 ? 4.280 16.852 -1.269 1.00 96.75 104 ASP A CA 1
ATOM 860 C C . ASP A 1 104 ? 3.173 15.871 -0.877 1.00 96.75 104 ASP A C 1
ATOM 862 O O . ASP A 1 104 ? 2.933 15.634 0.313 1.00 96.75 104 ASP A O 1
ATOM 866 N N . ARG A 1 105 ? 2.467 15.333 -1.878 1.00 98.00 105 ARG A N 1
ATOM 867 C CA . ARG A 1 105 ? 1.329 14.451 -1.615 1.00 98.00 105 ARG A CA 1
ATOM 868 C C . ARG A 1 105 ? 1.751 13.259 -0.764 1.00 98.00 105 ARG A C 1
ATOM 870 O O . ARG A 1 105 ? 2.827 12.693 -0.965 1.00 98.00 105 ARG A O 1
ATOM 877 N N . SER A 1 106 ? 0.892 12.896 0.178 1.00 98.00 106 SER A N 1
ATOM 878 C CA . SER A 1 106 ? 1.111 11.761 1.072 1.00 98.00 106 SER A CA 1
ATOM 879 C C . SER A 1 106 ? -0.198 11.040 1.358 1.00 98.00 106 SER A C 1
ATOM 881 O O . SER A 1 106 ? -1.271 11.643 1.334 1.00 98.00 106 SER A O 1
ATOM 883 N N . LEU A 1 107 ? -0.113 9.745 1.636 1.00 98.19 107 LEU A N 1
ATOM 884 C CA . LEU A 1 107 ? -1.262 8.905 1.943 1.00 98.19 107 LEU A CA 1
ATOM 885 C C . LEU A 1 107 ? -0.952 8.019 3.147 1.00 98.19 107 LEU A C 1
ATOM 887 O O . LEU A 1 107 ? 0.053 7.308 3.174 1.00 98.19 107 LEU A O 1
ATOM 891 N N . LYS A 1 108 ? -1.850 8.028 4.131 1.00 98.38 108 LYS A N 1
ATOM 892 C CA . LYS A 1 108 ? -1.799 7.142 5.299 1.00 98.38 108 LYS A CA 1
ATOM 893 C C . LYS A 1 108 ? -2.951 6.155 5.246 1.00 98.38 108 LYS A C 1
ATOM 895 O O . LYS A 1 108 ? -4.110 6.559 5.232 1.00 98.38 108 LYS A O 1
ATOM 900 N N . ILE A 1 109 ? -2.634 4.866 5.264 1.00 97.88 109 ILE A N 1
ATOM 901 C CA . ILE A 1 109 ? -3.630 3.793 5.263 1.00 97.8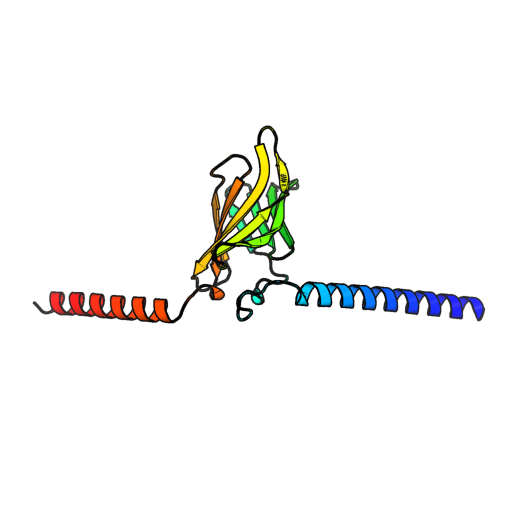8 109 ILE A CA 1
ATOM 902 C C . ILE A 1 109 ? -3.756 3.220 6.662 1.00 97.88 109 ILE A C 1
ATOM 904 O O . ILE A 1 109 ? -2.789 2.680 7.191 1.00 97.88 109 ILE A O 1
ATOM 908 N N . ARG A 1 110 ? -4.947 3.294 7.247 1.00 97.44 110 ARG A N 1
ATOM 909 C CA . ARG A 1 110 ? -5.286 2.655 8.518 1.00 97.44 110 ARG A CA 1
ATOM 910 C C . ARG A 1 110 ? -5.717 1.218 8.262 1.00 97.44 110 ARG A C 1
ATOM 912 O O . ARG A 1 110 ? -6.707 0.978 7.574 1.00 97.44 110 ARG A O 1
ATOM 919 N N . LEU A 1 111 ? -5.000 0.266 8.843 1.00 95.44 111 LEU A N 1
ATOM 920 C CA . LEU A 1 111 ? -5.375 -1.140 8.794 1.00 95.44 111 LEU A CA 1
ATOM 921 C C . LEU A 1 111 ? -6.498 -1.417 9.794 1.00 95.44 111 LEU A C 1
ATOM 923 O O . LEU A 1 111 ? -6.448 -1.006 10.957 1.00 95.44 111 LEU A O 1
ATOM 927 N N . ARG A 1 112 ? -7.530 -2.118 9.331 1.00 94.06 112 ARG A N 1
ATOM 928 C CA . ARG A 1 112 ? -8.674 -2.548 10.137 1.00 94.06 112 ARG A CA 1
ATOM 929 C C . ARG A 1 112 ? -8.927 -4.035 9.912 1.00 94.06 112 ARG A C 1
ATOM 931 O O . ARG A 1 112 ? -8.634 -4.579 8.853 1.00 94.06 112 ARG A O 1
ATOM 938 N N . CYS A 1 113 ? -9.477 -4.697 10.926 1.00 92.25 113 CYS A N 1
ATOM 939 C CA . CYS A 1 113 ? -9.888 -6.092 10.794 1.00 92.25 113 CYS A CA 1
ATOM 940 C C . CYS A 1 113 ? -11.055 -6.192 9.806 1.00 92.25 113 CYS A C 1
ATOM 942 O O . CYS A 1 113 ? -12.038 -5.464 9.940 1.00 92.25 113 CYS A O 1
ATOM 944 N N . GLY A 1 114 ? -10.948 -7.111 8.850 1.00 92.19 114 GLY A N 1
ATOM 945 C CA . GLY A 1 114 ? -12.028 -7.466 7.939 1.00 92.19 114 GLY A CA 1
ATOM 946 C C . GLY A 1 114 ? -11.819 -8.848 7.332 1.00 92.19 114 GLY A C 1
ATOM 947 O O . GLY A 1 114 ? -10.755 -9.442 7.456 1.00 92.19 114 GLY A O 1
ATOM 948 N N . LEU A 1 115 ? -12.850 -9.382 6.679 1.00 89.94 115 LEU A N 1
ATOM 949 C CA . LEU A 1 115 ? -12.837 -10.757 6.159 1.00 89.94 115 LEU A CA 1
ATOM 950 C C . LEU A 1 115 ? -12.014 -10.922 4.874 1.00 89.94 115 LEU A C 1
ATOM 952 O O . LEU A 1 115 ? -11.693 -12.043 4.481 1.00 89.94 115 LEU A O 1
ATOM 956 N N . LYS A 1 116 ? -11.697 -9.817 4.198 1.00 91.44 116 LYS A N 1
ATOM 957 C CA . LYS A 1 116 ? -10.947 -9.774 2.942 1.00 91.44 116 LYS A CA 1
ATOM 958 C C . LYS A 1 116 ? -10.019 -8.568 2.946 1.00 91.44 116 LYS A C 1
ATOM 960 O O . LYS A 1 116 ? -10.245 -7.624 3.696 1.00 91.44 116 LYS A O 1
ATOM 965 N N . ASN A 1 117 ? -8.982 -8.635 2.114 1.00 93.31 117 ASN A N 1
ATOM 966 C CA . ASN A 1 117 ? -8.112 -7.497 1.847 1.00 93.31 117 ASN A CA 1
ATOM 967 C C . ASN A 1 117 ? -8.835 -6.534 0.901 1.00 93.31 117 ASN A C 1
ATOM 969 O O . ASN A 1 117 ? -8.968 -6.839 -0.284 1.00 93.31 117 ASN A O 1
ATOM 973 N N . GLU A 1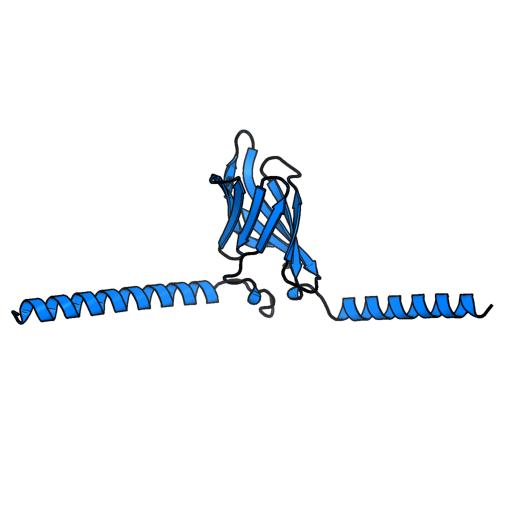 118 ? -9.324 -5.416 1.423 1.00 93.69 118 GLU A N 1
ATOM 974 C CA . GLU A 1 118 ? -10.195 -4.498 0.686 1.00 93.69 118 GLU A CA 1
ATOM 975 C C . GLU A 1 118 ? -9.928 -3.047 1.080 1.00 93.69 118 GLU A C 1
ATOM 977 O O . GLU A 1 118 ? -9.771 -2.727 2.255 1.00 93.69 118 GLU A O 1
ATOM 982 N N . PHE A 1 119 ? -9.854 -2.174 0.079 1.00 94.31 119 PHE A N 1
ATOM 983 C CA . PHE A 1 119 ? -9.767 -0.733 0.277 1.00 94.31 119 PHE A CA 1
ATOM 984 C C . PHE A 1 119 ? -11.190 -0.220 0.544 1.00 94.31 119 PHE A C 1
ATOM 986 O O . PHE A 1 119 ? -12.042 -0.326 -0.328 1.00 94.31 119 PHE A O 1
ATOM 993 N N . ASP A 1 120 ? -11.422 0.276 1.760 1.00 92.62 120 ASP A N 1
ATOM 994 C CA . ASP A 1 120 ? -12.744 0.592 2.317 1.00 92.62 120 ASP A CA 1
ATOM 995 C C . ASP A 1 120 ? -13.159 2.055 2.094 1.00 92.62 120 ASP A C 1
ATOM 997 O O . ASP A 1 120 ? -14.201 2.326 1.504 1.00 92.62 120 ASP A O 1
ATOM 1001 N N . ASP A 1 121 ? -12.330 3.007 2.538 1.00 93.25 121 ASP A N 1
ATOM 1002 C CA . ASP A 1 121 ? -12.633 4.443 2.486 1.00 93.25 121 ASP A CA 1
ATOM 1003 C C . ASP A 1 121 ? -11.394 5.291 2.179 1.00 93.25 121 ASP A C 1
ATOM 1005 O O . ASP A 1 121 ? -10.270 4.877 2.465 1.00 93.25 121 ASP A O 1
ATOM 1009 N N . VAL A 1 122 ? -11.593 6.480 1.598 1.00 95.81 122 VAL A N 1
ATOM 1010 C CA . VAL A 1 122 ? -10.544 7.488 1.378 1.00 95.81 122 VAL A CA 1
ATOM 1011 C C . VAL A 1 122 ? -11.085 8.900 1.564 1.00 95.81 122 VAL A C 1
ATOM 1013 O O . VAL A 1 122 ? -12.069 9.288 0.943 1.00 95.81 122 VAL A O 1
ATOM 1016 N N . ASP A 1 123 ? -10.364 9.690 2.350 1.00 94.69 123 ASP A N 1
ATOM 1017 C CA . ASP A 1 123 ? -10.649 11.086 2.649 1.00 94.69 123 ASP A CA 1
ATOM 1018 C C . ASP A 1 123 ? -9.407 11.960 2.425 1.00 94.69 123 ASP A C 1
ATOM 1020 O O . ASP A 1 123 ? -8.267 11.542 2.646 1.00 94.69 123 ASP A O 1
ATOM 1024 N N . GLU A 1 124 ? -9.629 13.218 2.042 1.00 93.75 124 GLU A N 1
ATOM 1025 C CA . GLU A 1 124 ? -8.605 14.272 1.984 1.00 93.75 124 GLU A CA 1
ATOM 1026 C C . GLU A 1 124 ? -8.891 15.304 3.093 1.00 93.75 124 GLU A C 1
ATOM 1028 O O . GLU A 1 124 ? -9.494 16.349 2.832 1.00 93.75 124 GLU A O 1
ATOM 1033 N N . PRO A 1 125 ? -8.535 15.016 4.362 1.00 92.31 125 PRO A N 1
ATOM 1034 C CA . PRO A 1 125 ? -8.824 15.917 5.483 1.00 92.31 125 PRO A CA 1
ATOM 1035 C C . PRO A 1 125 ? -8.050 17.240 5.410 1.00 92.31 125 PRO A C 1
ATOM 1037 O O . PRO A 1 125 ? -8.478 18.244 5.978 1.00 92.31 125 PRO A O 1
ATOM 1040 N N . SER A 1 126 ? -6.898 17.238 4.743 1.00 92.56 126 SER A N 1
ATOM 1041 C CA . SER A 1 126 ? -6.050 18.401 4.499 1.00 92.56 126 SER A CA 1
ATOM 1042 C C . SER A 1 126 ? -5.542 18.330 3.066 1.00 92.56 126 SER A C 1
ATOM 1044 O O . SER A 1 126 ? -5.400 17.249 2.498 1.00 92.56 126 SER A O 1
ATOM 1046 N N . ARG A 1 127 ? -5.277 19.489 2.461 1.00 92.38 127 ARG A N 1
ATOM 1047 C CA . ARG A 1 127 ? -4.878 19.566 1.053 1.00 92.38 127 ARG A CA 1
ATOM 1048 C C . ARG A 1 127 ? -3.646 18.698 0.800 1.00 92.38 127 ARG A C 1
ATOM 1050 O O . ARG A 1 127 ? -2.592 18.949 1.380 1.00 92.38 127 ARG A O 1
ATOM 1057 N N . CYS A 1 128 ? -3.762 17.774 -0.151 1.00 94.38 128 CYS A N 1
ATOM 1058 C CA . CYS A 1 128 ? -2.707 16.851 -0.568 1.00 94.38 128 CYS A CA 1
ATOM 1059 C C . CYS A 1 128 ? -2.241 15.855 0.513 1.00 94.38 128 CYS A C 1
ATOM 1061 O O . CYS A 1 128 ? -1.260 15.140 0.302 1.00 94.38 128 CYS A O 1
ATOM 1063 N N . GLU A 1 129 ? -2.962 15.753 1.627 1.00 96.75 129 GLU A N 1
ATOM 1064 C CA . GLU A 1 129 ? -2.754 14.750 2.668 1.00 96.75 129 GLU A CA 1
ATOM 1065 C C . GLU A 1 129 ? -3.987 13.856 2.737 1.00 96.75 129 GLU A C 1
ATOM 1067 O O . GLU A 1 129 ? -5.074 14.288 3.120 1.00 96.75 129 GLU A O 1
ATOM 1072 N N . TYR A 1 130 ? -3.809 12.595 2.369 1.00 96.69 130 TYR A N 1
ATOM 1073 C CA . TYR A 1 130 ? -4.895 11.636 2.252 1.00 96.69 130 TYR A CA 1
ATOM 1074 C C . TYR A 1 130 ? -4.864 10.647 3.417 1.00 96.69 130 TYR A C 1
ATOM 1076 O O . TYR A 1 130 ? -3.797 10.199 3.857 1.00 96.69 130 TYR A O 1
ATOM 1084 N N . ILE A 1 131 ? -6.040 10.260 3.899 1.00 97.50 131 ILE A N 1
ATOM 1085 C CA . ILE A 1 131 ? -6.215 9.164 4.852 1.00 97.50 131 ILE A CA 1
ATOM 1086 C C . ILE A 1 131 ? -7.185 8.169 4.236 1.00 97.50 131 ILE A C 1
ATOM 1088 O O . ILE A 1 131 ? -8.219 8.558 3.717 1.00 97.50 131 ILE A O 1
ATOM 1092 N N . ALA A 1 132 ? -6.855 6.889 4.303 1.00 97.00 132 ALA A N 1
ATOM 1093 C CA . ALA A 1 132 ? -7.732 5.822 3.848 1.00 97.00 132 ALA A CA 1
ATOM 1094 C C . ALA A 1 132 ? -7.729 4.657 4.832 1.00 97.00 132 ALA A C 1
ATOM 1096 O O . ALA A 1 132 ? -6.844 4.562 5.690 1.00 97.00 132 ALA A O 1
ATOM 1097 N N . SER A 1 133 ? -8.687 3.752 4.692 1.00 96.75 133 SER A N 1
ATOM 1098 C CA . SER A 1 133 ? -8.770 2.520 5.472 1.00 96.75 133 SER A CA 1
ATOM 1099 C C . SER A 1 133 ? -8.688 1.295 4.569 1.00 96.75 133 SER A C 1
ATOM 1101 O O . SER A 1 133 ? -9.259 1.253 3.480 1.00 96.75 133 SER A O 1
ATOM 1103 N N . LEU A 1 134 ? -7.964 0.280 5.037 1.00 96.75 134 LEU A N 1
ATOM 1104 C CA . LEU A 1 134 ? -7.878 -1.021 4.385 1.00 96.75 134 LEU A CA 1
ATOM 1105 C C . LEU A 1 134 ? -8.282 -2.108 5.377 1.00 96.75 134 LEU A C 1
ATOM 1107 O O . LEU A 1 134 ? -7.695 -2.246 6.454 1.00 96.75 134 LEU A O 1
ATOM 1111 N N . LEU A 1 135 ? -9.300 -2.870 5.002 1.00 95.44 135 LEU A N 1
ATOM 1112 C CA . LEU A 1 135 ? -9.744 -4.062 5.703 1.00 95.44 135 LEU A CA 1
ATOM 1113 C C . LEU A 1 135 ? -8.797 -5.209 5.372 1.00 95.44 135 LEU A C 1
ATOM 1115 O O . LEU A 1 135 ? -8.395 -5.365 4.222 1.00 95.44 135 LEU A O 1
ATOM 1119 N N . THR A 1 136 ? -8.419 -6.007 6.367 1.00 94.06 136 THR A N 1
ATOM 1120 C CA . THR A 1 136 ? -7.593 -7.199 6.160 1.00 94.06 136 THR A CA 1
ATOM 1121 C C . THR A 1 136 ? -7.808 -8.243 7.261 1.00 94.06 136 THR A C 1
ATOM 1123 O O . THR A 1 136 ? -7.891 -7.878 8.442 1.00 94.06 136 THR A O 1
ATOM 1126 N N . PRO A 1 137 ? -7.830 -9.549 6.922 1.00 92.44 137 PRO A N 1
ATOM 1127 C CA . PRO A 1 137 ? -7.845 -10.615 7.920 1.00 92.44 137 PRO A CA 1
ATOM 1128 C C . PRO A 1 137 ? -6.596 -10.614 8.797 1.00 92.44 137 PRO A C 1
ATOM 1130 O O . PRO A 1 137 ? -6.675 -10.987 9.961 1.00 92.44 137 PRO A O 1
ATOM 1133 N N . ALA A 1 138 ? -5.458 -10.141 8.273 1.00 90.62 138 ALA A N 1
ATOM 1134 C CA . ALA A 1 138 ? -4.185 -10.093 8.993 1.00 90.62 138 ALA A CA 1
ATOM 1135 C C . ALA A 1 138 ? -4.237 -9.204 10.247 1.00 90.62 138 ALA A C 1
ATOM 1137 O O . ALA A 1 138 ? -3.442 -9.372 11.165 1.00 90.62 138 ALA A O 1
ATOM 1138 N N . PHE A 1 139 ? -5.184 -8.263 10.302 1.00 89.06 139 PHE A N 1
ATOM 1139 C CA . PHE A 1 139 ? -5.366 -7.364 11.440 1.00 89.06 139 PHE A CA 1
ATOM 1140 C C . PHE A 1 139 ? -6.462 -7.839 12.413 1.00 89.06 139 PHE A C 1
ATOM 1142 O O . PHE A 1 139 ? -6.723 -7.201 13.439 1.00 89.06 139 PHE A O 1
ATOM 1149 N N . CYS A 1 140 ? -7.126 -8.958 12.109 1.00 88.81 140 CYS A N 1
ATOM 1150 C CA . CYS A 1 140 ? -8.074 -9.597 13.010 1.00 88.81 140 CYS A CA 1
ATOM 1151 C C . CYS A 1 140 ? -7.319 -10.416 14.058 1.00 88.81 140 CYS A C 1
ATOM 1153 O O . CYS A 1 140 ? -6.500 -11.267 13.734 1.00 88.81 140 CYS A O 1
ATOM 1155 N N . ARG A 1 141 ? -7.605 -10.155 15.336 1.00 80.88 141 ARG A N 1
ATOM 1156 C CA . ARG A 1 141 ? -7.036 -10.907 16.458 1.00 80.88 141 ARG A CA 1
ATOM 1157 C C . ARG A 1 141 ? -8.072 -11.869 17.010 1.00 80.88 141 ARG A C 1
ATOM 1159 O O . ARG A 1 141 ? -9.189 -11.449 17.309 1.00 80.88 141 ARG A O 1
ATOM 1166 N N . GLU A 1 142 ? -7.663 -13.116 17.205 1.00 75.50 142 GLU A N 1
ATOM 1167 C CA . GLU A 1 142 ? -8.516 -14.187 17.729 1.00 75.50 142 GLU A CA 1
ATOM 1168 C C . GLU A 1 142 ? -9.120 -13.830 19.097 1.00 75.50 142 GLU A C 1
ATOM 1170 O O . GLU A 1 142 ? -10.305 -14.035 19.334 1.00 75.50 142 GLU A O 1
ATOM 1175 N N . GLU A 1 143 ? -8.352 -13.183 19.978 1.00 73.00 143 GLU A N 1
ATOM 1176 C CA . GLU A 1 143 ? -8.843 -12.721 21.287 1.00 73.00 143 GLU A CA 1
ATOM 1177 C C . GLU A 1 143 ? -10.033 -11.759 21.162 1.00 73.00 143 GLU A C 1
ATOM 1179 O O . GLU A 1 143 ? -11.009 -11.852 21.908 1.00 73.00 143 GLU A O 1
ATOM 1184 N N . ARG A 1 144 ? -9.982 -10.853 20.177 1.00 75.00 144 ARG A N 1
ATOM 1185 C CA . ARG A 1 144 ? -11.072 -9.912 19.907 1.00 75.00 144 ARG A CA 1
ATOM 1186 C C . ARG A 1 144 ? -12.285 -10.635 19.318 1.00 75.00 144 ARG A C 1
ATOM 1188 O O . ARG A 1 144 ? -13.410 -10.244 19.612 1.00 75.00 144 ARG A O 1
ATOM 1195 N N . LEU A 1 145 ? -12.074 -11.681 18.516 1.00 79.50 145 LEU A N 1
ATOM 1196 C CA . LEU A 1 145 ? -13.159 -12.520 18.004 1.00 79.50 145 LEU A CA 1
ATOM 1197 C C . LEU A 1 145 ? -13.886 -13.237 19.151 1.00 79.50 145 LEU A C 1
ATOM 1199 O O . LEU A 1 145 ? -15.111 -13.170 19.229 1.00 79.50 145 LEU A O 1
ATOM 1203 N N . GLN A 1 146 ? -13.136 -13.831 20.081 1.00 83.25 146 GLN A N 1
ATOM 1204 C CA . GLN A 1 146 ? -13.691 -14.495 21.264 1.00 83.25 146 GLN A CA 1
ATOM 1205 C C . GLN A 1 146 ? -14.449 -13.522 22.177 1.00 83.25 146 GLN A C 1
ATOM 1207 O O . GLN A 1 146 ? -15.507 -13.861 22.703 1.00 83.25 146 GLN A O 1
ATOM 1212 N N . GLU A 1 147 ? -13.935 -12.304 22.372 1.00 86.88 147 GLU A N 1
ATOM 1213 C CA . GLU A 1 147 ? -14.630 -11.258 23.134 1.00 86.88 147 GLU A CA 1
ATOM 1214 C C . GLU A 1 147 ? -15.963 -10.870 22.475 1.00 86.88 147 GLU A C 1
ATOM 1216 O O . GLU A 1 147 ? -16.984 -10.758 23.157 1.00 86.88 147 GLU A O 1
ATOM 1221 N N . LEU A 1 148 ? -15.969 -10.698 21.150 1.00 87.00 148 LEU A N 1
ATOM 1222 C CA . LEU A 1 148 ? -17.177 -10.376 20.389 1.00 87.00 148 LEU A CA 1
ATOM 1223 C C . LEU A 1 148 ? -18.201 -11.514 20.430 1.00 87.00 148 LEU A C 1
ATOM 1225 O O . LEU A 1 148 ? -19.383 -11.238 20.608 1.00 87.00 148 LEU A O 1
ATOM 1229 N N . GLN A 1 149 ? -17.761 -12.771 20.329 1.00 89.44 149 GLN A N 1
ATOM 1230 C CA . GLN A 1 149 ? -18.634 -13.941 20.474 1.00 89.44 149 GLN A CA 1
ATOM 1231 C C . GLN A 1 149 ? -19.280 -13.989 21.856 1.00 89.44 149 GLN A C 1
ATOM 1233 O O . GLN A 1 149 ? -20.499 -14.063 21.947 1.00 89.44 149 GLN A O 1
ATOM 1238 N N . LYS A 1 150 ? -18.497 -13.822 22.930 1.00 92.31 150 LYS A N 1
ATOM 1239 C CA . LYS A 1 15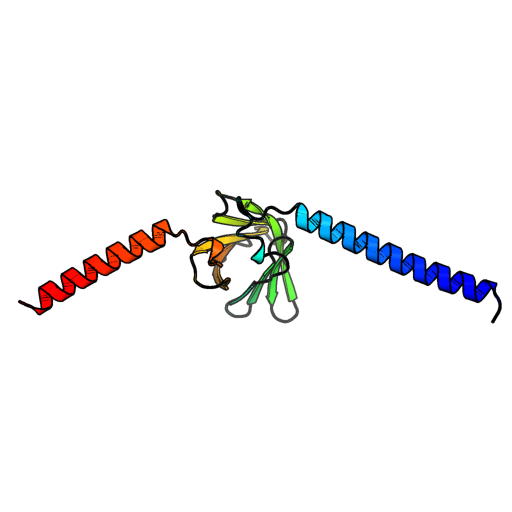0 ? -19.041 -13.788 24.298 1.00 92.31 150 LYS A CA 1
ATOM 1240 C C . LYS A 1 150 ? -20.087 -12.688 24.490 1.00 92.31 150 LYS A C 1
ATOM 1242 O O . LYS A 1 150 ? -21.095 -12.923 25.146 1.00 92.31 150 LYS A O 1
ATOM 1247 N N . ARG A 1 151 ? -19.859 -11.496 23.923 1.00 92.19 151 ARG A N 1
ATOM 1248 C CA . ARG A 1 151 ? -20.836 -10.391 23.961 1.00 92.19 151 ARG A CA 1
ATOM 1249 C C . ARG A 1 151 ? -22.097 -10.693 23.155 1.00 92.19 151 ARG A C 1
ATOM 1251 O O . ARG A 1 151 ? -23.185 -10.291 23.550 1.00 92.19 151 ARG A O 1
ATOM 1258 N N . LEU A 1 152 ? -21.956 -11.364 22.017 1.00 93.75 152 LEU A N 1
ATOM 1259 C CA . LEU A 1 152 ? -23.091 -11.762 21.191 1.00 93.75 152 LEU A CA 1
ATOM 1260 C C . LEU A 1 152 ? -23.937 -12.828 21.901 1.00 93.75 152 LEU A C 1
ATOM 1262 O O . LEU A 1 152 ? -25.159 -12.710 21.936 1.00 93.75 152 LEU A O 1
ATOM 1266 N N . ASP A 1 153 ? -23.293 -13.807 22.535 1.00 94.88 153 ASP A N 1
ATOM 1267 C CA . ASP A 1 153 ? -23.962 -14.844 23.323 1.00 94.88 153 ASP A CA 1
ATOM 1268 C C . ASP A 1 153 ? -24.723 -14.248 24.515 1.00 94.88 153 ASP A C 1
ATOM 1270 O O . ASP A 1 153 ? -25.870 -14.627 24.754 1.00 94.88 153 ASP A O 1
ATOM 1274 N N . SER A 1 154 ? -24.138 -13.270 25.222 1.00 94.31 154 SER A N 1
ATOM 1275 C CA . SER A 1 154 ? -24.824 -12.596 26.332 1.00 94.31 154 SER A CA 1
ATOM 1276 C C . SER A 1 154 ? -26.047 -11.802 25.870 1.00 94.31 154 SER A C 1
ATOM 1278 O O . SER A 1 154 ? -27.099 -11.895 26.492 1.00 94.31 154 SER A O 1
ATOM 1280 N N . LEU A 1 155 ? -25.943 -11.067 24.754 1.00 92.81 155 LEU A N 1
ATOM 1281 C CA . LEU A 1 155 ? -27.077 -10.320 24.191 1.00 92.81 155 LEU A CA 1
ATOM 1282 C C . LEU A 1 155 ? -28.212 -11.254 23.753 1.00 92.81 155 LEU A C 1
ATOM 1284 O O . LEU A 1 155 ? -29.381 -10.963 23.985 1.00 92.81 155 LEU A O 1
ATOM 1288 N N . ASN A 1 156 ? -27.877 -12.395 23.148 1.00 91.88 156 ASN A N 1
ATOM 1289 C CA . ASN A 1 156 ? -28.876 -13.383 22.745 1.00 91.88 156 ASN A CA 1
ATOM 1290 C C . ASN A 1 156 ? -29.584 -14.012 23.952 1.00 91.88 156 ASN A C 1
ATOM 1292 O O . ASN A 1 156 ? -30.791 -14.236 23.890 1.00 91.88 156 ASN A O 1
ATOM 1296 N N . GLN A 1 157 ? -28.862 -14.267 25.046 1.00 92.00 157 GLN A N 1
ATOM 1297 C CA . GLN A 1 157 ? -29.464 -14.748 26.292 1.00 92.00 157 GLN A CA 1
ATOM 1298 C C . GLN A 1 157 ? -30.429 -13.720 26.891 1.00 92.00 157 GLN A C 1
ATOM 1300 O O . GLN A 1 157 ? -31.532 -14.094 27.275 1.00 92.00 157 GLN A O 1
ATOM 1305 N N . GLU A 1 158 ? -30.063 -12.435 26.918 1.00 87.69 158 GLU A N 1
ATOM 1306 C CA . GLU A 1 158 ? -30.946 -11.362 27.402 1.00 87.69 158 GLU A CA 1
ATOM 1307 C C . GLU A 1 158 ? -32.247 -11.275 26.586 1.00 87.69 158 GLU A C 1
ATOM 1309 O O . GLU A 1 158 ? -33.335 -11.199 27.161 1.00 87.69 158 GLU A O 1
ATOM 1314 N N . ILE A 1 159 ? -32.155 -11.362 25.255 1.00 82.81 159 ILE A N 1
ATOM 1315 C CA . ILE A 1 159 ? -33.326 -11.361 24.363 1.00 82.81 159 ILE A CA 1
ATOM 1316 C C . ILE A 1 159 ? -34.221 -12.576 24.638 1.00 82.81 159 ILE A C 1
ATOM 1318 O O . ILE A 1 159 ? -35.425 -12.416 24.816 1.00 82.81 159 ILE A O 1
ATOM 1322 N N . GLN A 1 160 ? -33.643 -13.777 24.749 1.00 77.50 160 GLN A N 1
ATOM 1323 C CA . GLN A 1 160 ? -34.408 -14.992 25.050 1.00 77.50 160 GLN A CA 1
ATOM 1324 C C . GLN A 1 160 ? -35.121 -14.913 26.402 1.00 77.50 160 GLN A C 1
ATOM 1326 O O . GLN A 1 160 ? -36.270 -15.324 26.512 1.00 77.50 160 GLN A O 1
ATOM 1331 N N . THR A 1 161 ? -34.481 -14.335 27.421 1.00 70.81 161 THR A N 1
ATOM 1332 C CA . THR A 1 161 ? -35.123 -14.150 28.731 1.00 70.81 161 THR A CA 1
ATOM 1333 C C . THR A 1 161 ? -36.242 -13.113 28.727 1.00 70.81 161 THR A C 1
ATOM 1335 O O . THR A 1 161 ? -37.129 -13.189 29.573 1.00 70.81 161 THR A O 1
ATOM 1338 N N . HIS A 1 162 ? -36.217 -12.144 27.805 1.00 67.88 162 HIS A N 1
ATOM 1339 C CA . HIS A 1 162 ? -37.266 -11.132 27.710 1.00 67.88 162 HIS A CA 1
ATOM 1340 C C . HIS A 1 162 ? -38.520 -11.657 26.992 1.00 67.88 162 HIS A C 1
ATOM 1342 O O . HIS A 1 162 ? -39.620 -11.266 27.371 1.00 67.88 162 HIS A O 1
ATOM 1348 N N . ASP A 1 163 ? -38.364 -12.552 26.012 1.00 59.94 163 ASP A N 1
ATOM 1349 C CA . ASP A 1 163 ? -39.478 -13.140 25.250 1.00 59.94 163 ASP A CA 1
ATOM 1350 C C . ASP A 1 163 ? -40.223 -14.270 26.004 1.00 59.94 163 ASP A C 1
ATOM 1352 O O . ASP A 1 163 ? -41.312 -14.673 25.591 1.00 59.94 163 ASP A O 1
ATOM 1356 N N . GLU A 1 164 ? -39.667 -14.787 27.109 1.00 56.38 164 GLU A N 1
ATOM 1357 C CA . GLU A 1 164 ? -40.288 -15.820 27.965 1.00 56.38 164 GLU A CA 1
ATOM 1358 C C . GLU A 1 164 ? -41.088 -15.258 29.170 1.00 56.38 164 GLU A C 1
ATOM 1360 O O . GLU A 1 164 ? -41.614 -16.039 29.972 1.00 56.38 164 GLU A O 1
ATOM 1365 N N . LEU A 1 165 ? -41.209 -13.927 29.298 1.00 51.12 165 LEU A N 1
ATOM 1366 C CA . LEU A 1 165 ? -41.980 -13.205 30.332 1.00 51.12 165 LEU A CA 1
ATOM 1367 C C . LEU A 1 165 ? -43.216 -12.509 29.746 1.00 51.12 165 LEU A C 1
ATOM 1369 O O . LEU A 1 165 ? -44.277 -12.568 30.412 1.00 51.12 165 LEU A O 1
#